Protein AF-A0A4U8WCB4-F1 (afdb_monomer)

pLDDT: mean 84.6, std 14.68, range [30.05, 97.06]

Sequence (125 aa):
MTDELVGLVEINTDEFLEFAIYRKGLSTQITGKQVFNALIEHLKIRKIPFKGIRGLWSGASDNVTAFNNAIQKGMTAEKAAFDTWTGQRALEQGYGKVIIQELTPPLLHIQKFMLNFINNILWKI

Solvent-accessible surface area (backbone atoms only — not comparable to full-atom values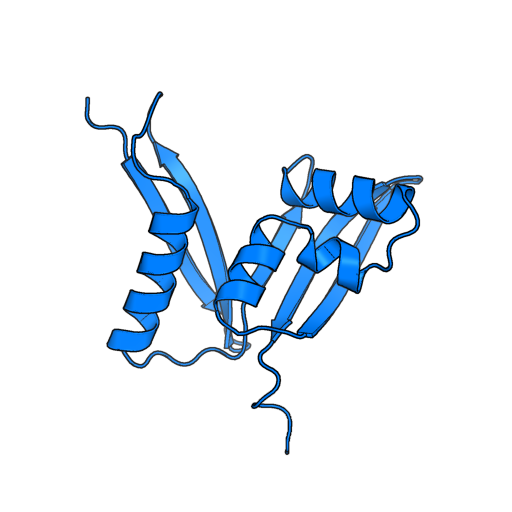): 7253 Å² total; per-residue (Å²): 134,90,37,47,77,50,73,49,78,47,71,45,98,88,30,35,33,37,71,50,75,48,74,50,72,93,67,60,95,74,52,70,66,60,49,52,53,50,53,55,48,51,35,57,78,67,68,57,84,62,66,29,44,38,49,80,41,58,56,92,37,71,48,40,49,43,24,49,53,31,42,76,72,69,42,53,71,65,58,13,47,44,70,11,68,67,30,43,56,35,42,76,72,53,23,77,40,69,46,82,75,44,76,44,67,60,101,86,49,62,45,37,40,35,36,41,27,27,45,82,82,78,78,83,125

Radius of gyration: 15.22 Å; Cα contacts (8 Å, |Δi|>4): 214; chains: 1; bounding box: 41×34×44 Å

Organism: NCBI:txid1141221

Foldseek 3Di:
DAKDWDKDWDQDPQQEIEIDIDIGDDDHPDDPLNVLVVVVVVCVVVVPGGFFYKDKDFAPDQLQVQLQVCVVVVHDSFVSNCSGPVNVSRVVVQLNGKDWDDFPDDPRGTGTTIMTRGHPPPPPD

Structure (mmCIF, N/CA/C/O backbone):
data_AF-A0A4U8WCB4-F1
#
_entry.id   AF-A0A4U8WCB4-F1
#
loop_
_atom_site.group_PDB
_atom_site.id
_atom_site.type_symbol
_atom_site.label_atom_id
_atom_site.label_alt_id
_atom_site.label_comp_id
_atom_site.label_asym_id
_atom_site.label_entity_id
_atom_site.label_seq_id
_atom_site.pdbx_PDB_ins_code
_atom_site.Cartn_x
_atom_site.Cartn_y
_atom_site.Cartn_z
_atom_site.occupancy
_atom_site.B_iso_or_equiv
_atom_site.auth_seq_id
_atom_site.auth_comp_id
_atom_site.auth_asym_id
_atom_site.auth_atom_id
_atom_site.pdbx_PDB_model_num
ATOM 1 N N . MET A 1 1 ? 24.597 12.736 -10.229 1.00 49.41 1 MET A N 1
ATOM 2 C CA . MET A 1 1 ? 24.231 11.381 -9.774 1.00 49.41 1 MET A CA 1
ATOM 3 C C . MET A 1 1 ? 22.762 11.200 -10.082 1.00 49.41 1 MET A C 1
ATOM 5 O O . MET A 1 1 ? 21.983 12.064 -9.704 1.00 49.41 1 MET A O 1
ATOM 9 N N . THR A 1 2 ? 22.400 10.185 -10.859 1.00 52.09 2 THR A N 1
ATOM 10 C CA . THR A 1 2 ? 21.000 9.815 -11.083 1.00 52.09 2 THR A CA 1
ATOM 11 C C . THR A 1 2 ? 20.550 9.000 -9.883 1.00 52.09 2 THR A C 1
ATOM 13 O O . THR A 1 2 ? 21.015 7.885 -9.672 1.00 52.09 2 THR A O 1
ATOM 16 N N . ASP A 1 3 ? 19.708 9.604 -9.059 1.00 65.88 3 ASP A N 1
ATOM 17 C CA . ASP A 1 3 ? 19.097 8.947 -7.912 1.00 65.88 3 ASP A CA 1
ATOM 18 C C . ASP A 1 3 ? 17.935 8.066 -8.391 1.00 65.88 3 ASP A C 1
ATOM 20 O O . ASP A 1 3 ? 17.105 8.477 -9.210 1.00 65.88 3 ASP A O 1
ATOM 24 N N . GLU A 1 4 ? 17.861 6.853 -7.857 1.00 78.06 4 GLU A N 1
ATOM 25 C CA . GLU A 1 4 ? 16.942 5.814 -8.317 1.00 78.06 4 GLU A CA 1
ATOM 26 C C . GLU A 1 4 ? 15.935 5.469 -7.220 1.00 78.06 4 GLU A C 1
ATOM 28 O O . GLU A 1 4 ? 16.242 5.484 -6.023 1.00 78.06 4 GLU A O 1
ATOM 33 N N . LEU A 1 5 ? 14.715 5.127 -7.627 1.00 83.62 5 LEU A N 1
ATOM 34 C CA . LEU A 1 5 ? 13.826 4.352 -6.775 1.00 83.62 5 LEU A CA 1
ATOM 35 C C . LEU A 1 5 ? 14.000 2.879 -7.115 1.00 83.62 5 LEU A C 1
ATOM 37 O O . LEU A 1 5 ? 13.90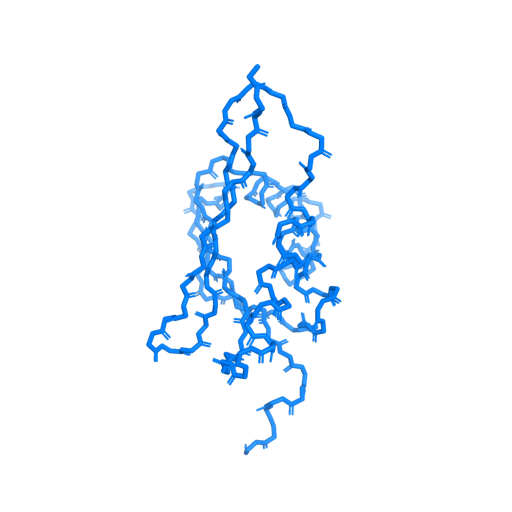5 2.494 -8.280 1.00 83.62 5 LEU A O 1
ATOM 41 N N . VAL A 1 6 ? 14.206 2.064 -6.089 1.00 84.62 6 VAL A N 1
ATOM 42 C CA . VAL A 1 6 ? 14.291 0.615 -6.229 1.00 84.62 6 VAL A CA 1
ATOM 43 C C . VAL A 1 6 ? 13.009 0.010 -5.683 1.00 84.62 6 VAL A C 1
ATOM 45 O O . VAL A 1 6 ? 12.628 0.268 -4.541 1.00 84.62 6 VAL A O 1
ATOM 48 N N . GLY A 1 7 ? 12.336 -0.767 -6.528 1.00 87.94 7 GLY A N 1
ATOM 49 C CA . GLY A 1 7 ? 11.184 -1.576 -6.158 1.00 87.94 7 GLY A CA 1
ATOM 50 C C . GLY A 1 7 ? 11.596 -3.033 -5.989 1.00 87.94 7 GLY A C 1
ATOM 51 O O . GLY A 1 7 ? 12.189 -3.611 -6.897 1.00 87.94 7 GLY A O 1
ATOM 52 N N . LEU A 1 8 ? 11.262 -3.619 -4.847 1.00 90.12 8 LEU A N 1
ATOM 53 C CA . LEU A 1 8 ? 11.342 -5.053 -4.592 1.00 90.12 8 LEU A CA 1
ATOM 54 C C . LEU A 1 8 ? 9.928 -5.611 -4.532 1.00 90.12 8 LEU A C 1
ATOM 56 O O . LEU A 1 8 ? 9.030 -4.962 -3.993 1.00 90.12 8 LEU A O 1
ATOM 60 N N . VAL A 1 9 ? 9.746 -6.809 -5.076 1.00 92.88 9 VAL A N 1
ATOM 61 C CA . VAL A 1 9 ? 8.475 -7.522 -5.043 1.00 92.88 9 VAL A CA 1
ATOM 62 C C . VAL A 1 9 ? 8.723 -8.991 -4.752 1.00 92.88 9 VAL A C 1
ATOM 64 O O . VAL A 1 9 ? 9.628 -9.597 -5.325 1.00 92.88 9 VAL A O 1
ATOM 67 N N . GLU A 1 10 ? 7.904 -9.548 -3.875 1.00 94.00 10 GLU A N 1
ATOM 68 C CA . GLU A 1 10 ? 7.890 -10.962 -3.536 1.00 94.00 10 GLU A CA 1
ATOM 69 C C . GLU A 1 10 ? 6.444 -11.454 -3.556 1.00 94.00 10 GLU A C 1
ATOM 71 O O . GLU A 1 10 ? 5.532 -10.760 -3.107 1.00 94.00 10 GLU A O 1
ATOM 76 N N . ILE A 1 11 ? 6.224 -12.642 -4.113 1.00 94.25 11 ILE A N 1
ATOM 77 C CA . ILE A 1 11 ? 4.946 -13.341 -4.004 1.00 94.25 11 ILE A CA 1
ATOM 78 C C . ILE A 1 11 ? 5.187 -14.497 -3.050 1.00 94.25 11 ILE A C 1
ATOM 80 O O . ILE A 1 11 ? 5.950 -15.413 -3.356 1.00 94.25 11 ILE A O 1
ATOM 84 N N . ASN A 1 12 ? 4.557 -14.415 -1.886 1.00 92.94 12 ASN A N 1
ATOM 85 C CA . ASN A 1 12 ? 4.728 -15.392 -0.823 1.00 92.94 12 ASN A CA 1
ATOM 86 C C . ASN A 1 12 ? 4.068 -16.730 -1.173 1.00 92.94 12 ASN A C 1
ATOM 88 O O . ASN A 1 12 ? 3.276 -16.836 -2.111 1.00 92.94 12 ASN A O 1
ATOM 92 N N . THR A 1 13 ? 4.361 -17.765 -0.385 1.00 92.06 13 THR A N 1
ATOM 93 C CA . THR A 1 13 ? 3.802 -19.117 -0.570 1.00 92.06 13 THR A CA 1
ATOM 94 C C . THR A 1 13 ? 2.277 -19.170 -0.459 1.00 92.06 13 THR A C 1
ATOM 96 O O . THR A 1 13 ? 1.656 -20.074 -1.010 1.00 92.06 13 THR A O 1
ATOM 99 N N . ASP A 1 14 ? 1.658 -18.194 0.208 1.00 92.56 14 ASP A N 1
ATOM 100 C CA . ASP A 1 14 ? 0.205 -18.023 0.276 1.00 92.56 14 ASP A CA 1
ATOM 101 C C . ASP A 1 14 ? -0.373 -17.132 -0.840 1.00 92.56 14 ASP A C 1
ATOM 103 O O . ASP A 1 14 ? -1.557 -16.783 -0.817 1.00 92.56 14 ASP A O 1
ATOM 107 N N . GLU A 1 15 ? 0.451 -16.841 -1.850 1.00 93.56 15 GLU A N 1
ATOM 108 C CA . GLU A 1 15 ? 0.140 -16.138 -3.096 1.00 93.56 15 GLU A CA 1
ATOM 109 C C . GLU A 1 15 ? -0.217 -14.658 -2.919 1.00 93.56 15 GLU A C 1
ATOM 111 O O . GLU A 1 15 ? -0.858 -14.064 -3.787 1.00 93.56 15 GLU A O 1
ATOM 116 N N . PHE A 1 16 ? 0.197 -14.028 -1.820 1.00 94.94 16 PHE A N 1
ATOM 117 C CA . PHE A 1 16 ? 0.091 -12.579 -1.656 1.00 94.94 16 PHE A CA 1
ATOM 118 C C . PHE A 1 16 ? 1.376 -11.866 -2.060 1.00 94.94 16 PHE A C 1
ATOM 120 O O . PHE A 1 16 ? 2.483 -12.278 -1.709 1.00 94.94 16 PHE A O 1
ATOM 127 N N . LEU A 1 17 ? 1.194 -10.758 -2.774 1.00 95.25 17 LEU A N 1
ATOM 128 C CA . LEU A 1 17 ? 2.260 -9.866 -3.188 1.00 95.25 17 LEU A CA 1
ATOM 129 C C . LEU A 1 17 ? 2.638 -8.933 -2.043 1.00 95.25 17 LEU A C 1
ATOM 131 O O . LEU A 1 17 ? 1.820 -8.127 -1.601 1.00 95.25 17 LEU A O 1
ATOM 135 N N . GLU A 1 18 ? 3.893 -8.987 -1.630 1.00 94.44 18 GLU A N 1
ATOM 136 C CA . GLU A 1 18 ? 4.531 -8.005 -0.763 1.00 94.44 18 GLU A CA 1
ATOM 137 C C . GLU A 1 18 ? 5.521 -7.181 -1.583 1.00 94.44 18 GLU A C 1
ATOM 139 O O . GLU A 1 18 ? 6.092 -7.648 -2.572 1.00 94.44 18 GLU A O 1
ATOM 144 N N . PHE A 1 19 ? 5.703 -5.918 -1.209 1.00 93.12 19 PHE A N 1
ATOM 145 C CA . PHE A 1 19 ? 6.619 -5.040 -1.921 1.00 93.12 19 PHE A CA 1
ATOM 146 C C . PHE A 1 19 ? 7.259 -4.017 -0.992 1.00 93.12 19 PHE A C 1
ATOM 148 O O . PHE A 1 19 ? 6.687 -3.609 0.019 1.00 93.12 19 PHE A O 1
ATOM 155 N N . ALA A 1 20 ? 8.434 -3.550 -1.398 1.00 89.62 20 ALA A N 1
ATOM 156 C CA . ALA A 1 20 ? 9.110 -2.417 -0.791 1.00 89.62 20 ALA A CA 1
ATOM 157 C C . ALA A 1 20 ? 9.586 -1.470 -1.891 1.00 89.62 20 ALA A C 1
ATOM 159 O O . ALA A 1 20 ? 10.095 -1.908 -2.921 1.00 89.62 20 ALA A O 1
ATOM 160 N N . ILE A 1 21 ? 9.427 -0.166 -1.676 1.00 89.44 21 ILE A N 1
ATOM 161 C CA . ILE A 1 21 ? 9.964 0.864 -2.567 1.00 89.44 21 ILE A CA 1
ATOM 162 C C . ILE A 1 21 ? 10.813 1.791 -1.720 1.00 89.44 21 ILE A C 1
ATOM 164 O O . ILE A 1 21 ? 10.308 2.421 -0.792 1.00 89.44 21 ILE A O 1
ATOM 168 N N . TYR A 1 22 ? 12.097 1.880 -2.040 1.00 85.12 22 TYR A N 1
ATOM 169 C CA . TYR A 1 22 ? 13.027 2.747 -1.330 1.00 85.12 22 TYR A CA 1
ATOM 170 C C . TYR A 1 22 ? 13.796 3.630 -2.298 1.00 85.12 22 TYR A C 1
ATOM 172 O O . TYR A 1 22 ? 14.049 3.286 -3.454 1.00 85.12 22 TYR A O 1
ATOM 180 N N . ARG A 1 23 ? 14.167 4.806 -1.798 1.00 84.81 23 ARG A N 1
ATOM 181 C CA . ARG A 1 23 ? 14.993 5.759 -2.524 1.00 84.81 23 ARG A CA 1
ATOM 182 C C . ARG A 1 23 ? 16.460 5.461 -2.276 1.00 84.81 23 ARG A C 1
ATOM 184 O O . ARG A 1 23 ? 16.890 5.373 -1.128 1.00 84.81 23 ARG A O 1
ATOM 191 N N . LYS A 1 24 ? 17.233 5.388 -3.353 1.00 79.25 24 LYS A N 1
ATOM 192 C CA . LYS A 1 24 ? 18.690 5.388 -3.324 1.00 79.25 24 LYS A CA 1
ATOM 193 C C . LYS A 1 24 ? 19.171 6.756 -3.808 1.00 79.25 24 LYS A C 1
ATOM 195 O O . LYS A 1 24 ? 19.069 7.057 -4.992 1.00 79.25 24 LYS A O 1
ATOM 200 N N . GLY A 1 25 ? 19.647 7.585 -2.877 1.00 75.56 25 GLY A N 1
ATOM 201 C CA . GLY A 1 25 ? 20.080 8.961 -3.148 1.00 75.56 25 GLY A CA 1
ATOM 202 C C . GLY A 1 25 ? 19.226 10.036 -2.465 1.00 75.56 25 GLY A C 1
ATOM 203 O O . GLY A 1 25 ? 18.428 9.738 -1.567 1.00 75.56 25 GLY A O 1
ATOM 204 N N . LEU A 1 26 ? 19.417 11.297 -2.867 1.00 71.44 26 LEU A N 1
ATOM 205 C CA . LEU A 1 26 ? 18.868 12.475 -2.180 1.00 71.44 26 LEU A CA 1
ATOM 206 C C . LEU A 1 26 ? 17.553 12.981 -2.796 1.00 71.44 26 LEU A C 1
ATOM 208 O O . LEU A 1 26 ? 16.660 13.403 -2.061 1.00 71.44 26 LEU A O 1
ATOM 212 N N . SER A 1 27 ? 17.392 12.908 -4.117 1.00 73.81 27 SER A N 1
ATOM 213 C CA . SER A 1 27 ? 16.254 13.469 -4.853 1.00 73.81 27 SER A CA 1
ATOM 214 C C . SER A 1 27 ? 15.956 12.689 -6.127 1.00 73.81 27 SER A C 1
ATOM 216 O O . SER A 1 27 ? 16.829 12.519 -6.960 1.00 73.81 27 SER A O 1
ATOM 218 N N . THR A 1 28 ? 14.710 12.289 -6.352 1.00 79.62 28 THR A N 1
ATOM 219 C CA . THR A 1 28 ? 14.322 11.559 -7.566 1.00 79.62 28 THR A CA 1
ATOM 220 C C . THR A 1 28 ? 13.129 12.230 -8.235 1.00 79.62 28 THR A C 1
ATOM 222 O O . THR A 1 28 ? 12.269 12.790 -7.557 1.00 79.62 28 THR A O 1
ATOM 225 N N . GLN A 1 29 ? 13.096 12.192 -9.569 1.00 83.88 29 GLN A N 1
ATOM 226 C CA . GLN A 1 29 ? 11.956 12.662 -10.365 1.00 83.88 29 GLN A CA 1
ATOM 227 C C . GLN A 1 29 ? 10.865 11.589 -10.507 1.00 83.88 29 GLN A C 1
ATOM 229 O O . GLN A 1 29 ? 9.749 11.899 -10.916 1.00 83.88 29 GLN A O 1
ATOM 234 N N . ILE A 1 30 ? 11.177 10.330 -10.176 1.00 86.69 30 ILE A N 1
ATOM 235 C CA . ILE A 1 30 ? 10.231 9.216 -10.229 1.00 86.69 30 ILE A CA 1
ATOM 236 C C . ILE A 1 30 ? 9.534 9.090 -8.878 1.00 86.69 30 ILE A C 1
ATOM 238 O O . ILE A 1 30 ? 10.155 9.152 -7.821 1.00 86.69 30 ILE A O 1
ATOM 242 N N . THR A 1 31 ? 8.224 8.888 -8.905 1.00 89.38 31 THR A N 1
ATOM 243 C CA . THR A 1 31 ? 7.408 8.688 -7.705 1.00 89.38 31 THR A CA 1
ATOM 244 C C . THR A 1 31 ? 7.304 7.208 -7.344 1.00 89.38 31 THR A C 1
ATOM 246 O O . THR A 1 31 ? 7.312 6.335 -8.214 1.00 89.38 31 THR A O 1
ATOM 249 N N . GLY A 1 32 ? 7.084 6.902 -6.061 1.00 89.62 32 GLY A N 1
ATOM 250 C CA . GLY A 1 32 ? 6.800 5.527 -5.636 1.00 89.62 32 GLY A CA 1
ATOM 251 C C . GLY A 1 32 ? 5.576 4.922 -6.338 1.00 89.62 32 GLY A C 1
ATOM 252 O O . GLY A 1 32 ? 5.549 3.728 -6.607 1.00 89.62 32 GLY A O 1
ATOM 253 N N . LYS A 1 33 ? 4.586 5.743 -6.725 1.00 93.69 33 LYS A N 1
ATOM 254 C CA . LYS A 1 33 ? 3.412 5.275 -7.480 1.00 93.69 33 LYS A CA 1
ATOM 255 C C . LYS A 1 33 ? 3.800 4.764 -8.868 1.00 93.69 33 LYS A C 1
ATOM 257 O O . LYS A 1 33 ? 3.291 3.731 -9.290 1.00 93.69 33 L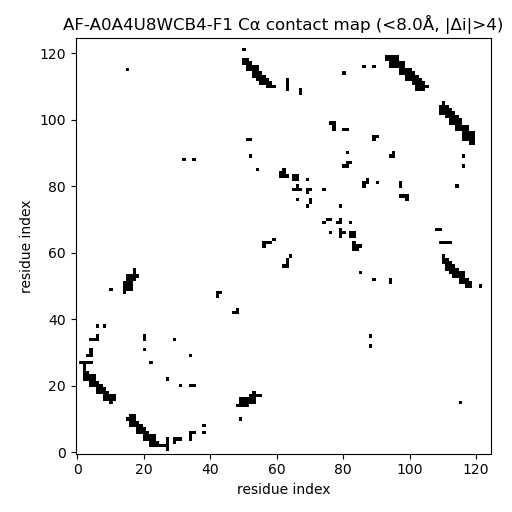YS A O 1
ATOM 262 N N . GLN A 1 34 ? 4.707 5.453 -9.563 1.00 93.38 34 GLN A N 1
ATOM 263 C CA . GLN A 1 34 ? 5.205 4.996 -10.865 1.00 93.38 34 GLN A CA 1
ATOM 264 C C . GLN A 1 34 ? 5.937 3.657 -10.741 1.00 93.38 34 GLN A C 1
ATOM 266 O O . GLN A 1 34 ? 5.688 2.760 -11.541 1.00 93.38 34 GLN A O 1
ATOM 271 N N . VAL A 1 35 ? 6.768 3.492 -9.708 1.00 93.31 35 VAL A N 1
ATOM 272 C CA . VAL A 1 35 ? 7.469 2.224 -9.446 1.00 93.31 35 VAL A CA 1
ATOM 273 C C . VAL A 1 35 ? 6.484 1.104 -9.127 1.00 93.31 35 VAL A C 1
ATOM 275 O O . VAL A 1 35 ? 6.564 0.036 -9.724 1.00 93.31 35 VAL A O 1
ATOM 278 N N . PHE A 1 36 ? 5.519 1.351 -8.241 1.00 94.88 36 PHE A N 1
ATOM 279 C CA . PHE A 1 36 ? 4.482 0.377 -7.908 1.00 94.88 36 PHE A CA 1
ATOM 280 C C . PHE A 1 36 ? 3.696 -0.066 -9.151 1.00 94.88 36 PHE A C 1
ATOM 282 O O . PHE A 1 36 ? 3.551 -1.261 -9.396 1.00 94.88 36 PHE A O 1
ATOM 289 N N . ASN A 1 37 ? 3.245 0.879 -9.979 1.00 95.06 37 ASN A N 1
ATOM 290 C CA . ASN A 1 37 ? 2.524 0.554 -11.209 1.00 95.06 37 ASN A CA 1
ATOM 291 C C . ASN A 1 37 ? 3.384 -0.277 -12.170 1.00 95.06 37 ASN A C 1
ATOM 293 O O . ASN A 1 37 ? 2.881 -1.235 -12.750 1.00 95.06 37 ASN A O 1
ATOM 297 N N . ALA A 1 38 ? 4.674 0.049 -12.303 1.00 93.94 38 ALA A N 1
ATOM 298 C CA . ALA A 1 38 ? 5.602 -0.719 -13.127 1.00 93.94 38 ALA A CA 1
ATOM 299 C C . ALA A 1 38 ? 5.806 -2.151 -12.599 1.00 93.94 38 ALA A C 1
ATOM 301 O O . ALA A 1 38 ? 5.843 -3.084 -13.398 1.00 93.94 38 ALA A O 1
ATOM 302 N N . LEU A 1 39 ? 5.880 -2.347 -11.276 1.00 94.81 39 LEU A N 1
ATOM 303 C CA . LEU A 1 39 ? 5.958 -3.678 -10.660 1.00 94.81 39 LEU A CA 1
ATOM 304 C C . LEU A 1 39 ? 4.711 -4.515 -10.969 1.00 94.81 39 LEU A C 1
ATOM 306 O O . LEU A 1 39 ? 4.828 -5.655 -11.417 1.00 94.81 39 LEU A O 1
ATOM 310 N N . ILE A 1 40 ? 3.516 -3.950 -10.777 1.00 95.06 40 ILE A N 1
ATOM 311 C CA . ILE A 1 40 ? 2.260 -4.659 -11.052 1.00 95.06 40 ILE A CA 1
ATOM 312 C C . ILE A 1 40 ? 2.134 -4.995 -12.543 1.00 95.06 40 ILE A C 1
ATOM 314 O O . ILE A 1 40 ? 1.766 -6.117 -12.892 1.00 95.06 40 ILE A O 1
ATOM 318 N N . GLU A 1 41 ? 2.470 -4.053 -13.426 1.00 94.81 41 GLU A N 1
ATOM 319 C CA . GLU A 1 41 ? 2.440 -4.272 -14.874 1.00 94.81 41 GLU A CA 1
ATOM 320 C C . GLU A 1 41 ? 3.430 -5.360 -15.306 1.00 94.81 41 GLU A C 1
ATOM 322 O O . GLU A 1 41 ? 3.089 -6.244 -16.090 1.00 94.81 41 GLU A O 1
ATOM 327 N N . HIS A 1 42 ? 4.633 -5.369 -14.727 1.00 93.94 42 HIS A N 1
ATOM 328 C CA . HIS A 1 42 ? 5.631 -6.403 -14.978 1.00 93.94 42 HIS A CA 1
ATOM 329 C C . HIS A 1 42 ? 5.110 -7.811 -14.651 1.00 93.94 42 HIS A C 1
ATOM 331 O O . HIS A 1 42 ? 5.285 -8.736 -15.448 1.00 93.94 42 HIS A O 1
ATOM 337 N N . LEU A 1 43 ? 4.433 -7.978 -13.510 1.00 94.62 43 LEU A N 1
ATOM 338 C CA . LEU A 1 43 ? 3.843 -9.260 -13.115 1.00 94.62 43 LEU A CA 1
ATOM 339 C C . LEU A 1 43 ? 2.693 -9.680 -14.039 1.00 94.62 43 LEU A C 1
ATOM 341 O O . LEU A 1 43 ? 2.612 -10.852 -14.412 1.00 94.62 43 LEU A O 1
ATOM 345 N N . LYS A 1 44 ? 1.852 -8.727 -14.470 1.00 92.75 44 LYS A N 1
ATOM 346 C CA . LYS A 1 44 ? 0.775 -8.972 -15.446 1.00 92.75 44 LYS A CA 1
ATOM 347 C C . LYS A 1 44 ? 1.329 -9.446 -16.790 1.00 92.75 44 LYS A C 1
ATOM 349 O O . LYS A 1 44 ? 0.884 -10.475 -17.295 1.00 92.75 44 LYS A O 1
ATOM 354 N N . ILE A 1 45 ? 2.333 -8.754 -17.337 1.00 95.44 45 ILE A N 1
ATOM 355 C CA . ILE A 1 45 ? 2.990 -9.120 -18.605 1.00 95.44 45 ILE A CA 1
ATOM 356 C C . ILE A 1 45 ? 3.593 -10.526 -18.518 1.00 95.44 45 ILE A C 1
ATOM 358 O O . ILE A 1 45 ? 3.467 -11.321 -19.451 1.00 95.44 45 ILE A O 1
ATOM 362 N N . ARG A 1 46 ? 4.210 -10.861 -17.380 1.00 95.31 46 ARG A N 1
ATOM 363 C CA . ARG A 1 46 ? 4.786 -12.189 -17.131 1.00 95.31 46 ARG A CA 1
ATOM 364 C C . ARG A 1 46 ? 3.759 -13.262 -16.773 1.00 95.31 46 ARG A C 1
ATOM 366 O O . ARG A 1 46 ? 4.146 -14.417 -16.623 1.00 95.31 46 ARG A O 1
ATOM 373 N N . LYS A 1 47 ? 2.473 -12.907 -16.666 1.00 95.06 47 LYS A N 1
ATOM 374 C CA . LYS A 1 47 ? 1.374 -13.806 -16.281 1.00 95.06 47 LYS A CA 1
ATOM 375 C C . LYS A 1 47 ? 1.632 -14.514 -14.947 1.00 95.06 47 LYS A C 1
ATOM 377 O O . LYS A 1 47 ? 1.282 -15.680 -14.790 1.00 95.06 47 LYS A O 1
ATOM 382 N N . ILE A 1 48 ? 2.257 -13.816 -13.999 1.00 93.69 48 ILE A N 1
ATOM 383 C CA . ILE A 1 48 ? 2.523 -14.353 -12.665 1.00 93.69 48 ILE A CA 1
ATOM 384 C C . ILE A 1 48 ? 1.289 -14.077 -11.793 1.00 93.69 48 ILE A C 1
ATOM 386 O O . ILE A 1 48 ? 0.975 -12.906 -11.557 1.00 93.69 48 ILE A O 1
ATOM 390 N N . PRO A 1 49 ? 0.558 -15.113 -11.346 1.00 91.19 49 PRO A N 1
ATOM 391 C CA . PRO A 1 49 ? -0.650 -14.929 -10.556 1.00 91.19 49 PRO A CA 1
ATOM 392 C C . PRO A 1 49 ? -0.319 -14.555 -9.106 1.00 91.19 49 PRO A C 1
ATOM 394 O O . PRO A 1 49 ? 0.685 -14.990 -8.550 1.00 91.19 49 PRO A O 1
ATOM 397 N N . PHE A 1 50 ? -1.199 -13.770 -8.488 1.00 93.94 50 PHE A N 1
ATOM 398 C CA . PHE A 1 50 ? -1.222 -13.519 -7.048 1.00 93.94 50 PHE A CA 1
ATOM 399 C C . PHE A 1 50 ? -2.655 -13.166 -6.618 1.00 93.94 50 PHE A C 1
ATOM 401 O O . PHE A 1 50 ? -3.431 -12.605 -7.394 1.00 93.94 50 PHE A O 1
ATOM 408 N N . LYS A 1 51 ? -3.027 -13.517 -5.386 1.00 93.25 51 LYS A N 1
ATOM 409 C CA . LYS A 1 51 ? -4.376 -13.345 -4.818 1.00 93.25 51 LYS A CA 1
ATOM 410 C C . LYS A 1 51 ? -4.694 -11.903 -4.434 1.00 93.25 51 LYS A C 1
ATOM 412 O O . LYS A 1 51 ? -5.859 -11.499 -4.417 1.00 93.25 51 LYS A O 1
ATOM 417 N N . GLY A 1 52 ? -3.671 -11.141 -4.067 1.00 94.38 52 GLY A N 1
ATOM 418 C CA . GLY A 1 52 ? -3.839 -9.820 -3.489 1.00 94.38 52 GLY A CA 1
ATOM 419 C C . GLY A 1 52 ? -2.526 -9.163 -3.107 1.00 94.38 52 GLY A C 1
ATOM 420 O O . GLY A 1 52 ? -1.454 -9.744 -3.263 1.00 94.38 52 GLY A O 1
ATOM 421 N N . ILE A 1 53 ? -2.631 -7.948 -2.585 1.00 95.94 53 ILE A N 1
ATOM 422 C CA . ILE A 1 53 ? -1.499 -7.151 -2.116 1.00 95.94 53 ILE A CA 1
ATOM 423 C C . ILE A 1 53 ? -1.496 -7.183 -0.596 1.00 95.94 53 ILE A C 1
ATOM 425 O O . ILE A 1 53 ? -2.508 -6.854 0.024 1.00 95.94 53 ILE A O 1
ATOM 429 N N . ARG A 1 54 ? -0.365 -7.535 0.008 1.00 94.50 54 ARG A N 1
ATOM 430 C CA . ARG A 1 54 ? -0.182 -7.492 1.452 1.00 94.50 54 ARG A CA 1
ATOM 431 C C . ARG A 1 54 ?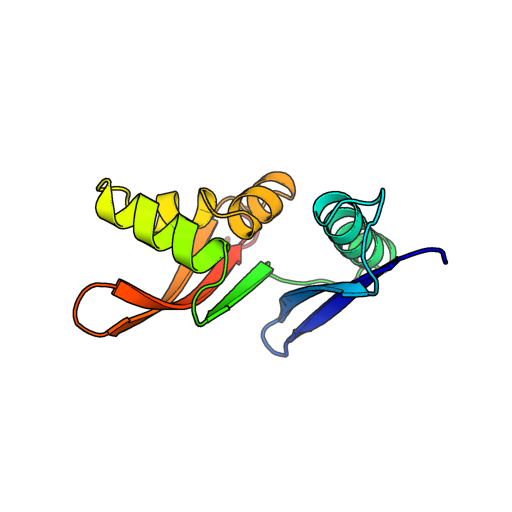 0.619 -6.269 1.872 1.00 94.50 54 ARG A C 1
ATOM 433 O O . ARG A 1 54 ? 1.742 -6.047 1.427 1.00 94.50 54 ARG A O 1
ATOM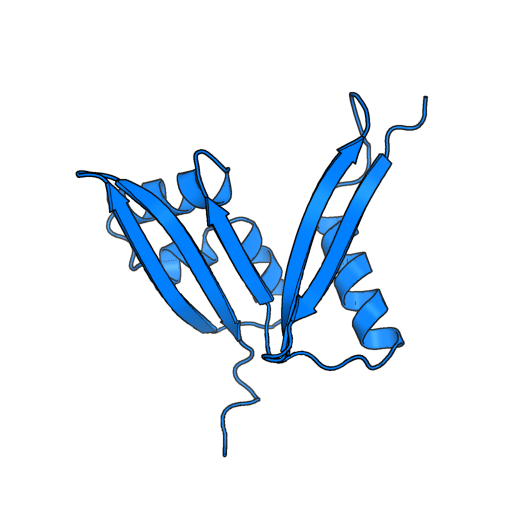 440 N N . GLY A 1 55 ? 0.031 -5.487 2.770 1.00 90.25 55 GLY A N 1
ATOM 441 C CA . GLY A 1 55 ? 0.725 -4.443 3.508 1.00 90.25 55 GLY A CA 1
ATOM 442 C C . GLY A 1 55 ? 1.284 -5.001 4.811 1.00 90.25 55 GLY A C 1
ATOM 443 O O . GLY A 1 55 ? 0.511 -5.285 5.726 1.00 90.25 55 GLY A O 1
ATOM 444 N N . LEU A 1 56 ? 2.610 -5.135 4.892 1.00 87.81 56 LEU A N 1
ATOM 445 C CA . LEU A 1 56 ? 3.333 -5.369 6.141 1.00 87.81 56 LEU A CA 1
ATOM 446 C C . LEU A 1 56 ? 3.876 -4.039 6.645 1.00 87.81 56 LEU A C 1
ATOM 448 O O . LEU A 1 56 ? 4.859 -3.520 6.115 1.00 87.81 56 LEU A O 1
ATOM 452 N N . TRP A 1 57 ? 3.215 -3.453 7.639 1.00 86.12 57 TRP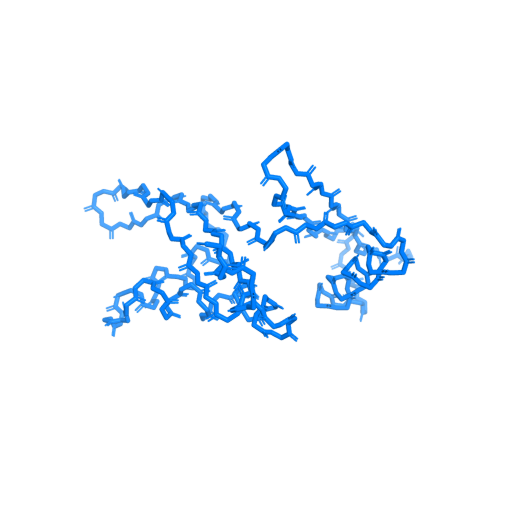 A N 1
ATOM 453 C CA . TRP A 1 57 ? 3.629 -2.159 8.174 1.00 86.12 57 TRP A CA 1
ATOM 454 C C . TRP A 1 57 ? 3.982 -2.284 9.644 1.00 86.12 57 TRP A C 1
ATOM 456 O O . TRP A 1 57 ? 3.252 -2.886 10.428 1.00 86.12 57 TRP A O 1
ATOM 466 N N . SER A 1 58 ? 5.094 -1.671 10.025 1.00 79.19 58 SER A N 1
ATOM 467 C CA . SER A 1 58 ? 5.557 -1.619 11.406 1.00 79.19 58 SER A CA 1
ATOM 468 C C . SER A 1 58 ? 6.181 -0.263 11.710 1.00 79.19 58 SER A C 1
ATOM 470 O O . SER A 1 58 ? 6.688 0.407 10.807 1.00 79.19 58 SER A O 1
ATOM 472 N N . GLY A 1 59 ? 6.186 0.122 12.986 1.00 75.75 59 GLY A N 1
ATOM 473 C CA . GLY A 1 59 ? 6.819 1.361 13.443 1.00 75.75 59 GLY A CA 1
ATOM 474 C C . GLY A 1 59 ? 6.153 2.622 12.881 1.00 75.75 59 GLY A C 1
ATOM 475 O O . GLY A 1 59 ? 5.009 2.590 12.441 1.00 75.75 59 GLY A O 1
ATOM 476 N N . ALA A 1 60 ? 6.867 3.749 12.874 1.00 71.31 60 ALA A N 1
ATOM 477 C CA . ALA A 1 60 ? 6.339 5.050 12.445 1.00 71.31 60 ALA A CA 1
ATOM 478 C C . ALA A 1 60 ? 6.353 5.251 10.912 1.00 71.31 60 ALA A C 1
ATOM 480 O O . ALA A 1 60 ? 6.792 6.287 10.422 1.00 71.31 60 ALA A O 1
ATOM 481 N N . SER A 1 61 ? 5.908 4.256 10.138 1.00 82.88 61 SER A N 1
ATOM 482 C CA . SER A 1 61 ? 5.751 4.424 8.683 1.00 82.88 61 SER A CA 1
ATOM 483 C C . SER A 1 61 ? 4.579 5.353 8.343 1.00 82.88 61 SER A C 1
ATOM 485 O O . SER A 1 61 ? 3.632 5.483 9.124 1.00 82.88 61 SER A O 1
ATOM 487 N N . ASP A 1 62 ? 4.586 5.949 7.149 1.00 86.94 62 ASP A N 1
ATOM 488 C CA . ASP A 1 62 ? 3.486 6.808 6.689 1.00 86.94 62 ASP A CA 1
ATOM 489 C C . ASP A 1 62 ? 2.143 6.064 6.646 1.00 86.94 62 ASP A C 1
ATOM 491 O O . ASP A 1 62 ? 1.114 6.631 7.006 1.00 86.94 62 ASP A O 1
ATOM 495 N N . ASN A 1 63 ? 2.140 4.774 6.280 1.00 90.50 63 ASN A N 1
ATOM 496 C CA . ASN A 1 63 ? 0.921 3.958 6.294 1.00 90.50 63 ASN A CA 1
ATOM 497 C C . ASN A 1 63 ? 0.406 3.730 7.723 1.00 90.50 63 ASN A C 1
ATOM 499 O O . ASN A 1 63 ? -0.793 3.856 7.955 1.00 90.50 63 ASN A O 1
ATOM 503 N N . VAL A 1 64 ? 1.296 3.446 8.684 1.00 89.62 64 VAL A N 1
ATOM 504 C CA . VAL A 1 64 ? 0.928 3.294 10.106 1.00 89.62 64 VAL A CA 1
ATOM 505 C C . VAL A 1 64 ? 0.358 4.598 10.653 1.00 89.62 64 VAL A C 1
ATOM 507 O O . VAL A 1 64 ? -0.695 4.599 11.290 1.00 89.62 64 VAL A O 1
ATOM 510 N N . THR A 1 65 ? 1.027 5.715 10.373 1.00 89.81 65 THR A N 1
ATOM 511 C CA . THR A 1 65 ? 0.607 7.046 10.818 1.00 89.81 65 THR A CA 1
ATOM 512 C C . THR A 1 65 ? -0.747 7.427 10.220 1.00 89.81 65 THR A C 1
ATOM 514 O O . THR A 1 65 ? -1.651 7.821 10.956 1.00 89.81 65 THR A O 1
ATOM 517 N N . ALA A 1 66 ? -0.929 7.255 8.907 1.00 92.69 66 ALA A N 1
ATOM 518 C CA . ALA A 1 66 ? -2.195 7.525 8.228 1.00 92.69 66 ALA A CA 1
ATOM 519 C C . ALA A 1 66 ? -3.334 6.654 8.774 1.00 92.69 66 ALA A C 1
ATOM 521 O O . ALA A 1 66 ? -4.396 7.179 9.112 1.00 92.69 66 ALA A O 1
ATOM 522 N N . PHE A 1 67 ? -3.092 5.350 8.943 1.00 92.50 67 PHE A N 1
ATOM 523 C CA . PHE A 1 67 ? -4.078 4.429 9.498 1.00 92.50 67 PHE A CA 1
ATOM 524 C C . PHE A 1 67 ? -4.497 4.844 10.912 1.00 92.50 67 PHE A C 1
ATOM 526 O O . PHE A 1 67 ? -5.684 5.002 11.188 1.00 92.50 67 PHE A O 1
ATOM 533 N N . ASN A 1 68 ? -3.532 5.063 11.810 1.00 90.12 68 ASN A N 1
ATOM 534 C CA . ASN A 1 68 ? -3.810 5.441 13.196 1.00 90.12 68 ASN A CA 1
ATOM 535 C C . ASN A 1 68 ? -4.571 6.773 13.279 1.00 90.12 68 ASN A C 1
ATOM 537 O O . ASN A 1 68 ? -5.532 6.883 14.040 1.00 90.12 68 ASN A O 1
ATOM 541 N N . ASN A 1 69 ? -4.201 7.758 12.456 1.00 92.00 69 ASN A N 1
ATOM 542 C CA . ASN A 1 69 ? -4.909 9.036 12.378 1.00 92.00 69 ASN A CA 1
ATOM 543 C C . ASN A 1 69 ? -6.358 8.864 11.897 1.00 92.00 69 ASN A C 1
ATOM 545 O O . ASN A 1 69 ? -7.255 9.543 12.393 1.00 92.00 69 ASN A O 1
ATOM 549 N N . ALA A 1 70 ? -6.607 7.967 10.940 1.00 93.94 70 ALA A N 1
ATOM 550 C CA . ALA A 1 70 ? -7.955 7.666 10.465 1.00 93.94 70 ALA A CA 1
ATOM 551 C C . ALA A 1 70 ? -8.804 6.984 11.553 1.00 93.94 70 ALA A C 1
ATOM 553 O O . ALA A 1 70 ? -9.948 7.385 11.773 1.00 93.94 70 ALA A O 1
ATOM 554 N N . ILE A 1 71 ? -8.234 6.027 12.296 1.00 91.94 71 ILE A N 1
ATOM 555 C CA . ILE A 1 71 ? -8.906 5.388 13.440 1.00 91.94 71 ILE A CA 1
ATOM 556 C C . ILE A 1 71 ? -9.273 6.411 14.517 1.00 91.94 71 ILE A C 1
ATOM 558 O O . ILE A 1 71 ? -10.406 6.420 14.991 1.00 91.94 71 ILE A O 1
ATOM 562 N N . GLN A 1 72 ? -8.356 7.314 14.877 1.00 90.25 72 GLN A N 1
ATOM 563 C CA . GLN A 1 72 ? -8.618 8.358 15.879 1.00 90.25 72 GLN A CA 1
ATOM 564 C C . GLN A 1 72 ? -9.745 9.310 15.471 1.00 90.25 72 GLN A C 1
ATOM 566 O O . GLN A 1 72 ? -10.455 9.833 16.326 1.00 90.25 72 GLN A O 1
ATOM 571 N N . LYS A 1 73 ? -9.943 9.507 14.165 1.00 93.69 73 LYS A N 1
ATOM 572 C CA . LYS A 1 73 ? -11.064 10.274 13.605 1.00 93.69 73 LYS A CA 1
ATOM 573 C C . LYS A 1 73 ? -12.378 9.480 13.558 1.00 93.69 73 LYS A C 1
ATOM 575 O O . LYS A 1 73 ? -13.357 9.970 13.003 1.00 93.69 73 LYS A O 1
ATOM 580 N N . GLY A 1 74 ? -12.408 8.262 14.101 1.00 93.69 74 GLY A N 1
ATOM 581 C CA . GLY A 1 74 ? -13.586 7.397 14.142 1.00 93.69 74 GLY A CA 1
ATOM 582 C C . GLY A 1 74 ? -13.840 6.614 12.854 1.00 93.69 74 GLY A C 1
ATOM 583 O O . GLY A 1 74 ? -14.943 6.099 12.669 1.00 93.69 74 GLY A O 1
ATOM 584 N N . MET A 1 75 ? -12.865 6.520 11.939 1.00 94.69 75 MET A N 1
ATOM 585 C CA . MET A 1 75 ? -13.022 5.664 10.762 1.00 94.69 75 MET A CA 1
ATOM 586 C C . MET A 1 75 ? -12.980 4.185 11.147 1.00 94.69 75 MET A C 1
ATOM 588 O O . MET A 1 75 ? -12.267 3.778 12.063 1.00 94.69 75 MET A O 1
ATOM 592 N N . THR A 1 76 ? -13.708 3.360 10.392 1.00 92.12 76 THR A N 1
ATOM 593 C CA . THR A 1 76 ? -13.560 1.906 10.486 1.00 92.12 76 THR A CA 1
ATOM 594 C C . THR A 1 76 ? -12.167 1.495 10.027 1.00 92.12 76 THR A C 1
ATOM 596 O O . THR A 1 76 ? -11.549 2.153 9.189 1.00 92.12 76 THR A O 1
ATOM 599 N N . ALA A 1 77 ? -11.684 0.369 10.540 1.00 90.31 77 ALA A N 1
ATOM 600 C CA . ALA A 1 77 ? -10.366 -0.145 10.204 1.00 90.31 77 ALA A CA 1
ATOM 601 C C . ALA A 1 77 ? -10.206 -0.454 8.701 1.00 90.31 77 ALA A C 1
ATOM 603 O O . ALA A 1 77 ? -9.147 -0.212 8.128 1.00 90.31 77 ALA A O 1
ATOM 604 N N . GLU A 1 78 ? -11.274 -0.894 8.032 1.00 92.38 78 GLU A N 1
ATOM 605 C CA . GLU A 1 78 ? -11.285 -1.090 6.578 1.00 92.38 78 GLU A CA 1
ATOM 606 C C . GLU A 1 78 ? -11.116 0.232 5.822 1.00 92.38 78 GLU A C 1
ATOM 608 O O . GLU A 1 78 ? -10.287 0.338 4.919 1.00 92.38 78 GLU A O 1
ATOM 613 N N . LYS A 1 79 ? -11.864 1.271 6.214 1.00 94.56 79 LYS A N 1
ATOM 614 C CA . LYS A 1 79 ? -11.756 2.591 5.587 1.00 94.56 79 LYS A CA 1
ATOM 615 C C . LYS A 1 79 ? -10.390 3.219 5.857 1.00 94.56 79 LYS A C 1
ATOM 617 O O . LYS A 1 79 ? -9.783 3.752 4.935 1.00 94.56 79 LYS A O 1
ATOM 622 N N . ALA A 1 80 ? -9.884 3.090 7.083 1.00 94.12 80 ALA A N 1
ATOM 623 C CA . ALA A 1 80 ? -8.545 3.528 7.462 1.00 94.12 80 ALA A CA 1
ATOM 624 C C . ALA A 1 80 ? -7.455 2.823 6.637 1.00 94.12 80 ALA A C 1
ATOM 626 O O . ALA A 1 80 ? -6.511 3.475 6.201 1.00 94.12 80 ALA A O 1
ATOM 627 N N . ALA A 1 81 ? -7.602 1.522 6.355 1.00 94.88 81 ALA A N 1
ATOM 628 C CA . ALA A 1 81 ? -6.679 0.783 5.494 1.00 94.88 81 ALA A CA 1
ATOM 629 C C . ALA A 1 81 ? -6.628 1.353 4.073 1.00 94.88 81 ALA A C 1
ATOM 631 O O . ALA A 1 81 ? -5.538 1.538 3.530 1.00 94.88 81 ALA A O 1
ATOM 632 N N . PHE A 1 82 ? -7.784 1.661 3.483 1.00 96.50 82 PHE A N 1
ATOM 633 C CA . PHE A 1 82 ? -7.865 2.259 2.149 1.00 96.50 82 PHE A CA 1
ATOM 634 C C . PHE A 1 82 ? -7.420 3.723 2.096 1.00 96.50 82 PHE A C 1
ATOM 636 O O . PHE A 1 82 ? -7.013 4.180 1.032 1.00 96.50 82 PHE A O 1
ATOM 643 N N . ASP A 1 83 ? -7.440 4.433 3.225 1.00 95.88 83 ASP A N 1
ATOM 644 C CA . ASP A 1 83 ? -6.936 5.809 3.328 1.00 95.88 83 ASP A CA 1
ATOM 645 C C . ASP A 1 83 ? -5.395 5.877 3.377 1.00 95.88 83 ASP A C 1
ATOM 647 O O . ASP A 1 83 ? -4.798 6.936 3.186 1.00 95.88 83 ASP A O 1
ATOM 651 N N . THR A 1 84 ? -4.721 4.739 3.580 1.00 95.31 84 THR A N 1
ATOM 652 C CA . THR A 1 84 ? -3.254 4.652 3.508 1.00 95.31 84 THR A CA 1
ATOM 653 C C . THR A 1 84 ? -2.735 4.709 2.070 1.00 95.31 84 THR A C 1
ATOM 655 O O . THR A 1 84 ? -3.444 4.381 1.114 1.00 95.31 84 THR A O 1
ATOM 658 N N . TRP A 1 85 ? -1.451 5.044 1.895 1.00 94.81 85 TRP A N 1
ATOM 659 C CA . TRP A 1 85 ? -0.828 5.069 0.570 1.00 94.81 85 TRP A CA 1
ATOM 660 C C . TRP A 1 85 ? -0.935 3.710 -0.132 1.00 94.81 85 TRP A C 1
ATOM 662 O O . TRP A 1 85 ? -1.329 3.655 -1.296 1.00 94.81 85 TRP A O 1
ATOM 672 N N . THR A 1 86 ? -0.640 2.616 0.578 1.00 94.88 86 THR A N 1
ATOM 673 C CA . THR A 1 86 ? -0.738 1.252 0.029 1.00 94.88 86 THR A CA 1
ATOM 674 C C . THR A 1 86 ? -2.178 0.895 -0.333 1.00 94.88 86 THR A C 1
ATOM 676 O O . THR A 1 86 ? -2.414 0.348 -1.408 1.00 94.88 86 THR A O 1
ATOM 679 N N . GLY A 1 87 ? -3.146 1.238 0.522 1.00 96.06 87 GLY A N 1
ATOM 680 C CA . GLY A 1 87 ? -4.558 0.958 0.269 1.00 96.06 87 GLY A CA 1
ATOM 681 C C . GLY A 1 87 ? -5.094 1.680 -0.962 1.00 96.06 87 GLY A C 1
ATOM 682 O O . GLY A 1 87 ? -5.762 1.065 -1.791 1.00 96.06 87 GLY A O 1
ATOM 683 N N . GLN A 1 88 ? -4.718 2.945 -1.158 1.00 97.06 88 GLN A N 1
ATOM 684 C CA . GLN A 1 88 ? -5.068 3.679 -2.373 1.00 97.06 88 GLN A CA 1
ATOM 685 C C . GLN A 1 88 ? -4.461 3.042 -3.630 1.00 97.06 88 GLN A C 1
ATOM 687 O O . GLN A 1 88 ? -5.138 2.933 -4.650 1.00 97.06 88 GLN A O 1
ATOM 692 N N . ARG A 1 89 ? -3.198 2.592 -3.573 1.00 96.44 89 ARG A N 1
ATOM 693 C CA . ARG A 1 89 ? -2.563 1.888 -4.701 1.00 96.44 89 ARG A CA 1
ATOM 694 C C . ARG A 1 89 ? -3.248 0.555 -5.001 1.00 96.44 89 ARG A C 1
ATOM 696 O O . ARG A 1 89 ? -3.426 0.212 -6.166 1.00 96.44 89 ARG A O 1
ATOM 703 N N . ALA A 1 90 ? -3.662 -0.179 -3.972 1.00 95.19 90 ALA A N 1
ATOM 704 C CA . ALA A 1 90 ? -4.398 -1.426 -4.136 1.00 95.19 90 ALA A CA 1
ATOM 705 C C . ALA A 1 90 ? -5.780 -1.190 -4.774 1.00 95.19 90 ALA A C 1
ATOM 707 O O . ALA A 1 90 ? -6.146 -1.883 -5.725 1.00 95.19 90 ALA A O 1
ATOM 708 N N . LEU A 1 91 ? -6.502 -0.159 -4.327 1.00 95.50 91 LEU A N 1
ATOM 709 C CA . LEU A 1 91 ? -7.793 0.233 -4.892 1.00 95.50 91 LEU A CA 1
ATOM 710 C C . LEU A 1 91 ? -7.677 0.602 -6.381 1.00 95.50 91 LEU A C 1
ATOM 712 O O . LEU A 1 91 ? -8.471 0.131 -7.192 1.00 95.50 91 LEU A O 1
ATOM 716 N N . GLU A 1 92 ? -6.648 1.372 -6.755 1.00 95.50 92 GLU A N 1
ATOM 717 C CA . GLU A 1 92 ? -6.347 1.738 -8.152 1.00 95.50 92 GLU A CA 1
ATOM 718 C C . GLU A 1 92 ? -6.099 0.516 -9.058 1.00 95.50 92 GLU A C 1
ATOM 720 O O . GLU A 1 92 ? -6.311 0.594 -10.266 1.00 95.50 92 GLU A O 1
ATOM 725 N N . GLN A 1 93 ? -5.673 -0.617 -8.489 1.00 94.00 93 GLN A N 1
ATOM 726 C CA . GLN A 1 93 ? -5.450 -1.878 -9.207 1.00 94.00 93 GLN A CA 1
ATOM 727 C C . GLN A 1 93 ? -6.649 -2.843 -9.137 1.00 94.00 93 GLN A C 1
ATOM 729 O O . GLN A 1 93 ? -6.558 -3.965 -9.635 1.00 94.00 93 GLN A O 1
ATOM 734 N N . GLY A 1 94 ? -7.771 -2.425 -8.541 1.00 94.25 94 GLY A N 1
ATOM 735 C CA . GLY A 1 94 ? -9.002 -3.217 -8.449 1.00 94.25 94 GLY A CA 1
ATOM 736 C C . GLY A 1 94 ? -9.133 -4.085 -7.192 1.00 94.25 94 GLY A C 1
ATOM 737 O O . GLY A 1 94 ? -10.075 -4.870 -7.090 1.00 94.25 94 GLY A O 1
ATOM 738 N N . TYR A 1 95 ? -8.239 -3.952 -6.208 1.00 94.12 95 TYR A N 1
ATOM 739 C CA . TYR A 1 95 ? -8.330 -4.673 -4.932 1.00 94.12 95 TYR A CA 1
ATOM 740 C C . TYR A 1 95 ? -9.247 -3.927 -3.954 1.00 94.12 95 TYR A C 1
ATOM 742 O O . TYR A 1 95 ? -8.792 -3.208 -3.069 1.00 94.12 95 TYR A O 1
ATOM 750 N N . GLY A 1 96 ? -10.559 -4.060 -4.162 1.00 93.75 96 GLY A N 1
ATOM 751 C CA . GLY A 1 96 ? -11.596 -3.297 -3.455 1.00 93.75 96 GLY A CA 1
ATOM 752 C C . GL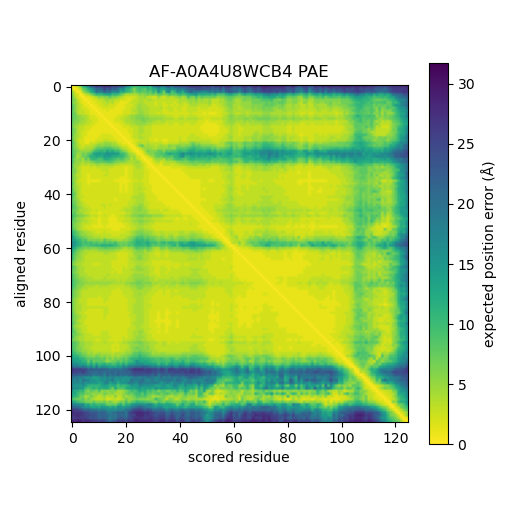Y A 1 96 ? -12.025 -3.833 -2.087 1.00 93.75 96 GLY A C 1
ATOM 753 O O . GLY A 1 96 ? -12.931 -3.262 -1.484 1.00 93.75 96 GLY A O 1
ATOM 754 N N . LYS A 1 97 ? -11.417 -4.912 -1.586 1.00 93.44 97 LYS A N 1
ATOM 755 C CA . LYS A 1 97 ? -11.689 -5.459 -0.249 1.00 93.44 97 LYS A CA 1
ATOM 756 C C . LYS A 1 97 ? -10.389 -5.607 0.532 1.00 93.44 97 LYS A C 1
ATOM 758 O O . LYS A 1 97 ? -9.359 -5.931 -0.047 1.00 93.44 97 LYS A O 1
ATOM 763 N N . VAL A 1 98 ? -10.438 -5.384 1.842 1.00 93.38 98 VAL A N 1
ATOM 764 C CA . VAL A 1 98 ? -9.292 -5.548 2.742 1.00 93.38 98 VAL A CA 1
ATOM 765 C C . VAL A 1 98 ? -9.636 -6.537 3.848 1.00 93.38 98 VAL A C 1
ATOM 767 O O . VAL A 1 98 ? -10.730 -6.502 4.401 1.00 93.38 98 VAL A O 1
ATOM 770 N N . ILE A 1 99 ? -8.710 -7.442 4.151 1.00 91.50 99 ILE A N 1
ATOM 771 C CA . ILE A 1 99 ? -8.777 -8.333 5.309 1.00 91.50 99 ILE A CA 1
ATOM 772 C C . ILE A 1 99 ? -7.694 -7.895 6.283 1.00 91.50 99 ILE A C 1
ATOM 774 O O . ILE A 1 99 ? -6.513 -7.859 5.935 1.00 91.50 99 ILE A O 1
ATOM 778 N N . ILE A 1 100 ? -8.106 -7.578 7.504 1.00 86.31 100 ILE A N 1
ATOM 779 C CA . ILE A 1 100 ? -7.208 -7.210 8.592 1.00 86.31 100 ILE A CA 1
ATOM 780 C C . ILE A 1 100 ? -6.799 -8.488 9.318 1.00 86.31 100 ILE A C 1
ATOM 782 O O . ILE A 1 100 ? -7.630 -9.100 9.982 1.00 86.31 100 ILE A O 1
ATOM 786 N N . GLN A 1 101 ? -5.546 -8.915 9.156 1.00 82.00 101 GLN A N 1
ATOM 787 C CA . GLN A 1 101 ? -5.049 -10.152 9.768 1.00 82.00 101 GLN A CA 1
ATOM 788 C C . GLN A 1 101 ? -4.500 -9.917 11.172 1.00 82.00 101 GLN A C 1
ATOM 790 O O . GLN A 1 101 ? -4.754 -10.708 12.074 1.00 82.00 101 GLN A O 1
ATOM 795 N N . GLU A 1 102 ? -3.764 -8.824 11.366 1.00 80.38 102 GLU A N 1
ATOM 796 C CA . GLU A 1 102 ? -3.152 -8.498 12.650 1.00 80.38 102 GLU A CA 1
ATOM 797 C C . GLU A 1 102 ? -3.177 -6.986 12.873 1.00 80.38 102 GLU A C 1
ATOM 799 O O . GLU A 1 102 ? -2.736 -6.221 12.010 1.00 80.38 102 GLU A O 1
ATOM 804 N N . LEU A 1 103 ? -3.669 -6.579 14.047 1.00 78.44 103 LEU A N 1
ATOM 805 C CA . LEU A 1 103 ? -3.511 -5.243 14.614 1.00 78.44 103 LEU A CA 1
ATOM 806 C C . LEU A 1 103 ? -2.868 -5.411 15.988 1.00 78.44 103 LEU A C 1
ATOM 808 O O . LEU A 1 103 ? -3.510 -5.928 16.900 1.00 78.44 103 LEU A O 1
ATOM 812 N N . THR A 1 104 ? -1.618 -4.982 16.150 1.00 74.75 104 THR A N 1
ATO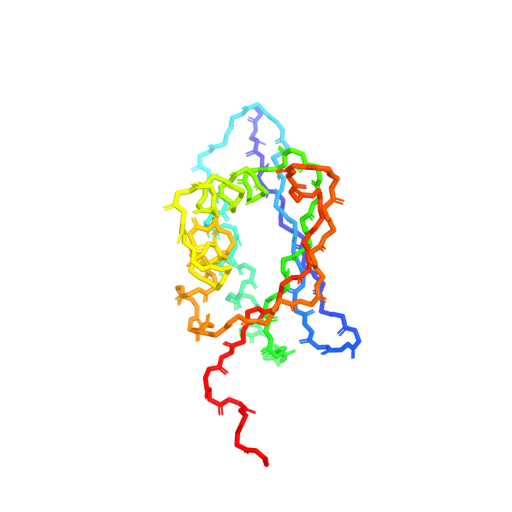M 813 C CA . THR A 1 104 ? -0.935 -5.059 17.451 1.00 74.75 104 THR A CA 1
ATOM 814 C C . THR A 1 104 ? -0.967 -3.694 18.143 1.00 74.75 104 THR A C 1
ATOM 816 O O . THR A 1 104 ? -0.196 -2.804 17.760 1.00 74.75 104 THR A O 1
ATOM 819 N N . PRO A 1 105 ? -1.826 -3.478 19.154 1.00 62.59 105 PRO A N 1
ATOM 820 C CA . PRO A 1 105 ? -1.826 -2.238 19.916 1.00 62.59 105 PRO A CA 1
ATOM 821 C C . PRO A 1 105 ? -0.690 -2.224 20.953 1.00 62.59 105 PRO A C 1
ATOM 823 O O . PRO A 1 105 ? -0.578 -3.165 21.735 1.00 62.59 105 PRO A O 1
ATOM 826 N N . PRO A 1 106 ? 0.107 -1.152 21.074 1.00 53.12 106 PRO A N 1
ATOM 827 C CA . PRO A 1 106 ? 0.614 -0.748 22.384 1.00 53.12 106 PRO A CA 1
ATOM 828 C C . PRO A 1 106 ? -0.281 0.307 23.003 1.00 53.12 106 PRO A C 1
ATOM 830 O O . PRO A 1 106 ? -0.231 1.449 22.574 1.00 53.12 106 PRO A O 1
ATOM 833 N N . LEU A 1 107 ? -1.007 -0.048 24.059 1.00 53.44 107 LEU A N 1
ATOM 834 C CA . LEU A 1 107 ? -1.577 0.849 25.079 1.00 53.44 107 LEU A CA 1
ATOM 835 C C . LEU A 1 107 ? -2.522 2.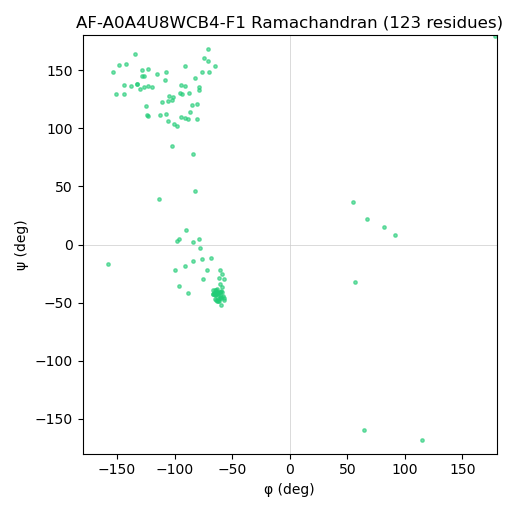004 24.616 1.00 53.44 107 LEU A C 1
ATOM 837 O O . LEU A 1 107 ? -3.458 2.277 25.353 1.00 53.44 107 LEU A O 1
ATOM 841 N N . LEU A 1 108 ? -2.369 2.625 23.432 1.00 56.75 108 LEU A N 1
ATOM 842 C CA . LEU A 1 108 ? -3.128 3.726 22.814 1.00 56.75 108 LEU A CA 1
ATOM 843 C C . LEU A 1 108 ? -3.007 3.820 21.258 1.00 56.75 108 LEU A C 1
ATOM 845 O O . LEU A 1 108 ? -3.831 4.491 20.639 1.00 56.75 108 LEU A O 1
ATOM 849 N N . HIS A 1 109 ? -2.027 3.180 20.596 1.00 59.44 109 HIS A N 1
ATOM 850 C CA . HIS A 1 109 ? -1.848 3.207 19.121 1.00 59.44 109 HIS A CA 1
ATOM 851 C C . HIS A 1 109 ? -1.585 1.806 18.572 1.00 59.44 109 HIS A C 1
ATOM 853 O O . HIS A 1 109 ? -1.240 0.935 19.352 1.00 59.44 109 HIS A O 1
ATOM 859 N N . ILE A 1 110 ? -1.710 1.567 17.263 1.00 59.47 110 ILE A N 1
ATOM 860 C CA . ILE A 1 110 ? -1.319 0.288 16.642 1.00 59.47 110 ILE A CA 1
ATOM 861 C C . ILE A 1 110 ? 0.110 0.410 16.093 1.00 59.47 110 ILE A C 1
ATOM 863 O O . ILE A 1 110 ? 0.427 1.372 15.392 1.00 59.47 110 ILE A O 1
ATOM 867 N N . GLN A 1 111 ? 0.974 -0.556 16.422 1.00 63.28 111 GLN A N 1
ATOM 868 C CA . GLN A 1 111 ? 2.399 -0.580 16.049 1.00 63.28 111 GLN A CA 1
ATOM 869 C C . GLN A 1 111 ? 2.723 -1.461 14.852 1.00 63.28 111 GLN A C 1
ATOM 871 O O . GLN A 1 111 ? 3.777 -1.284 14.235 1.00 63.28 111 GLN A O 1
ATOM 876 N N . LYS A 1 112 ? 1.856 -2.432 14.561 1.00 63.81 112 LYS A N 1
ATOM 877 C CA . LYS A 1 112 ? 2.054 -3.407 13.496 1.00 63.81 112 LYS A CA 1
ATOM 878 C C . LYS A 1 112 ? 0.724 -3.740 12.837 1.00 63.81 112 LYS A C 1
ATOM 880 O O . LYS A 1 112 ? -0.281 -3.927 13.525 1.00 63.81 112 LYS A O 1
ATOM 885 N N . PHE A 1 113 ? 0.767 -3.809 11.513 1.00 71.81 113 PHE A N 1
ATOM 886 C CA . PHE A 1 113 ? -0.353 -4.131 10.648 1.00 71.81 113 PHE A CA 1
ATOM 887 C C . PHE A 1 113 ? 0.047 -5.222 9.673 1.00 71.81 113 PHE A C 1
ATOM 889 O O . PHE A 1 113 ? 1.082 -5.124 9.009 1.00 71.81 113 PHE A O 1
ATOM 896 N N . MET A 1 114 ? -0.827 -6.211 9.547 1.00 78.44 114 MET A N 1
ATOM 897 C CA . MET A 1 114 ? -0.826 -7.137 8.425 1.00 78.44 114 MET A CA 1
ATOM 898 C C . MET A 1 114 ? -2.199 -7.070 7.767 1.00 78.44 114 MET A C 1
ATOM 900 O O . MET A 1 114 ? -3.204 -7.461 8.364 1.00 78.44 114 MET A O 1
ATOM 904 N N . LEU A 1 115 ? -2.239 -6.518 6.555 1.00 82.19 115 LEU A N 1
ATOM 905 C CA . LEU A 1 115 ? -3.469 -6.293 5.801 1.00 82.19 115 LEU A CA 1
ATOM 906 C C . LEU A 1 115 ? -3.365 -6.920 4.418 1.00 82.19 115 LEU A C 1
ATOM 908 O O . LEU A 1 115 ? -2.374 -6.702 3.729 1.00 82.19 115 LEU A O 1
ATOM 912 N N . ASN A 1 116 ? -4.416 -7.608 3.985 1.00 83.19 116 ASN A N 1
ATOM 913 C CA . ASN A 1 116 ? -4.507 -8.205 2.657 1.00 83.19 116 ASN A CA 1
ATOM 914 C C . ASN A 1 116 ? -5.585 -7.501 1.834 1.00 83.19 116 ASN A C 1
ATOM 916 O O . ASN A 1 116 ? -6.775 -7.655 2.107 1.00 83.19 116 ASN A O 1
ATOM 920 N N . PHE A 1 117 ? -5.176 -6.768 0.806 1.00 84.88 117 PHE A N 1
ATOM 921 C CA . PHE A 1 117 ? -6.067 -6.193 -0.193 1.00 84.88 117 PHE A CA 1
ATOM 922 C C . PHE A 1 117 ? -6.348 -7.231 -1.278 1.00 84.88 117 PHE A C 1
ATOM 924 O O . PHE A 1 117 ? -5.432 -7.716 -1.940 1.00 84.88 117 PHE A O 1
ATOM 931 N N . ILE A 1 118 ? -7.614 -7.581 -1.462 1.00 81.56 118 ILE A N 1
ATOM 932 C CA . ILE A 1 118 ? -8.074 -8.650 -2.348 1.00 81.56 118 ILE A CA 1
ATOM 933 C C . ILE A 1 118 ? -9.078 -8.117 -3.371 1.00 81.56 118 ILE A C 1
ATOM 935 O O . ILE A 1 118 ? -9.788 -7.136 -3.138 1.00 81.56 118 ILE A O 1
ATOM 939 N N . ASN A 1 119 ? -9.109 -8.761 -4.535 1.00 72.94 119 ASN A N 1
ATOM 940 C CA . ASN A 1 119 ? -10.014 -8.400 -5.616 1.00 72.94 119 ASN A CA 1
ATOM 941 C C . ASN A 1 119 ? -11.399 -9.023 -5.362 1.00 72.94 119 ASN A C 1
ATOM 943 O O . ASN A 1 119 ? -11.505 -10.151 -4.875 1.00 72.94 119 ASN A O 1
ATOM 947 N N . ASN A 1 120 ? -12.465 -8.306 -5.715 1.00 56.84 120 ASN A N 1
ATOM 948 C CA . ASN A 1 120 ? -13.850 -8.735 -5.487 1.00 56.84 120 ASN A CA 1
ATOM 949 C C . ASN A 1 120 ? -14.272 -9.938 -6.351 1.00 56.84 120 ASN A C 1
ATOM 951 O O . ASN A 1 120 ? -15.323 -10.526 -6.110 1.00 56.84 120 ASN A O 1
ATOM 955 N N . ILE A 1 121 ? -13.472 -10.310 -7.353 1.00 48.72 121 ILE A N 1
ATOM 956 C CA . ILE A 1 121 ? -13.856 -11.294 -8.374 1.00 48.72 121 ILE A CA 1
ATOM 957 C C . ILE A 1 121 ? -13.455 -12.737 -7.998 1.00 48.72 121 ILE A C 1
ATOM 959 O O . ILE A 1 121 ? -14.036 -13.681 -8.525 1.00 48.72 121 ILE A O 1
ATOM 963 N N . LEU A 1 122 ? -12.528 -12.945 -7.053 1.00 44.06 122 LEU A N 1
ATOM 964 C CA . LEU A 1 122 ? -11.902 -14.263 -6.829 1.00 44.06 122 LEU A CA 1
ATOM 965 C C . LEU A 1 122 ? -12.489 -15.117 -5.687 1.00 44.06 122 LEU A C 1
ATOM 967 O O . LEU A 1 122 ? -11.997 -16.214 -5.454 1.00 44.06 122 LEU A O 1
ATOM 971 N N . TRP A 1 123 ? -13.551 -14.674 -5.004 1.00 36.59 123 TRP A N 1
ATOM 972 C CA . TRP A 1 123 ? -14.153 -15.422 -3.880 1.00 36.59 123 TRP A CA 1
ATOM 973 C C . TRP A 1 123 ? -15.572 -15.932 -4.164 1.00 36.59 123 TRP A C 1
ATOM 975 O O . TRP A 1 123 ? -16.433 -15.920 -3.288 1.00 36.59 123 TRP A O 1
ATOM 985 N N . LYS A 1 124 ? -15.819 -16.392 -5.394 1.00 30.05 124 LYS A N 1
ATOM 986 C CA . LYS A 1 124 ? -16.882 -17.366 -5.669 1.00 30.05 124 LYS A CA 1
ATOM 987 C C . LYS A 1 124 ? -16.229 -18.737 -5.845 1.00 30.05 124 LYS A C 1
ATOM 989 O O . LYS A 1 124 ? -15.906 -19.114 -6.967 1.00 30.05 124 LYS A O 1
ATOM 994 N N . ILE A 1 125 ? -16.000 -19.432 -4.736 1.00 35.59 125 ILE A N 1
ATOM 995 C CA . ILE A 1 125 ? -15.818 -20.887 -4.704 1.00 35.59 125 ILE A CA 1
ATOM 996 C C . ILE A 1 125 ? -16.801 -21.408 -3.667 1.00 35.59 125 ILE A C 1
ATOM 998 O O . ILE A 1 125 ? -16.824 -20.808 -2.568 1.00 35.59 125 ILE A O 1
#

Secondary structure (DSSP, 8-state):
---EEEEEEEE-TTSEEEEEEEEESS--SS-HHHHHHHHHHHHHHTT---SEEEEEEESS-HHHHHHHHHHHTT--HHHHHHHSHHHHHHHHTT--EEEEEEEE--TTS--EEEEEEE-TTS---

Nearest PDB structures (foldseek):
  2i79-assembly3_D  TM=4.794E-01  e=3.336E-01  Streptococcus pneumoniae TIGR4
  2i79-assembly1_E  TM=4.034E-01  e=3.336E-01  Streptococcus pneumoniae TIGR4
  4r9m-assembly1_C  TM=4.145E-01  e=7.214E-01  Escherichia coli K-12
  4r9m-assembly1_A  TM=3.773E-01  e=4.314E-01  Escherichia coli K-12
  2a4n-assembly1_A  TM=3.998E-01  e=3.375E+00  Enterococcus faecium

Mean predicted aligned error: 6.55 Å